Protein AF-A0A1V4YT85-F1 (afdb_monomer_lite)

Structure (mmCIF, N/CA/C/O backbone):
data_AF-A0A1V4YT85-F1
#
_entry.id   AF-A0A1V4YT85-F1
#
loop_
_atom_site.group_PDB
_atom_site.id
_atom_site.type_symbol
_atom_site.label_atom_id
_atom_site.label_alt_id
_atom_site.label_comp_id
_atom_site.label_asym_id
_atom_site.label_entity_id
_atom_site.label_seq_id
_atom_site.pdbx_PDB_ins_code
_atom_site.Cartn_x
_atom_site.Cartn_y
_atom_site.Cartn_z
_atom_site.occupancy
_atom_site.B_iso_or_equiv
_atom_site.auth_seq_id
_atom_site.auth_comp_id
_atom_site.auth_asym_id
_atom_site.auth_atom_id
_atom_site.pdbx_PDB_model_num
ATOM 1 N N . MET A 1 1 ? 13.171 8.175 7.609 1.00 78.06 1 MET A N 1
ATOM 2 C CA . MET A 1 1 ? 11.777 8.672 7.464 1.00 78.06 1 MET A CA 1
ATOM 3 C C . MET A 1 1 ? 11.760 10.169 7.759 1.00 78.06 1 MET A C 1
ATOM 5 O O . MET A 1 1 ? 10.933 10.675 8.511 1.00 78.06 1 MET A O 1
ATOM 9 N N . ASP A 1 2 ? 12.711 10.889 7.169 1.00 87.69 2 ASP A N 1
ATOM 10 C CA . ASP A 1 2 ? 13.300 12.052 7.844 1.00 87.69 2 ASP A CA 1
ATOM 11 C C . ASP A 1 2 ? 12.809 13.383 7.262 1.00 87.69 2 ASP A C 1
ATOM 13 O O . ASP A 1 2 ? 13.132 14.452 7.773 1.00 87.69 2 ASP A O 1
ATOM 17 N N . GLY A 1 3 ? 11.948 13.318 6.244 1.00 93.12 3 GLY A N 1
ATOM 18 C CA . GLY A 1 3 ? 11.448 14.475 5.509 1.00 93.12 3 GLY A CA 1
ATOM 19 C C . GLY A 1 3 ? 12.407 14.938 4.411 1.00 93.12 3 GLY A C 1
ATOM 20 O O . GLY A 1 3 ? 13.369 14.253 4.070 1.00 93.12 3 GLY A O 1
ATOM 21 N N . GLY A 1 4 ? 12.133 16.115 3.849 1.00 96.88 4 GLY A N 1
ATOM 22 C CA . GLY A 1 4 ? 12.900 16.688 2.743 1.00 96.88 4 GLY A CA 1
ATOM 23 C C . GLY A 1 4 ? 12.284 16.393 1.376 1.00 96.88 4 GLY A C 1
ATOM 24 O O . GLY A 1 4 ? 11.138 15.953 1.273 1.00 96.88 4 GLY A O 1
ATOM 25 N N . ILE A 1 5 ? 13.023 16.693 0.308 1.00 97.06 5 ILE A N 1
ATOM 26 C CA . ILE A 1 5 ? 12.530 16.525 -1.064 1.00 97.06 5 ILE A CA 1
ATOM 27 C C . ILE A 1 5 ? 12.695 15.067 -1.501 1.00 97.06 5 ILE A C 1
ATOM 29 O O . ILE A 1 5 ? 13.810 14.556 -1.561 1.00 97.06 5 ILE A O 1
ATOM 33 N N . ILE A 1 6 ? 11.587 14.431 -1.879 1.00 95.56 6 ILE A N 1
ATOM 34 C CA . ILE A 1 6 ? 11.549 13.104 -2.502 1.00 95.56 6 ILE A CA 1
ATOM 35 C C . ILE A 1 6 ? 11.108 13.262 -3.956 1.00 95.56 6 ILE A C 1
ATOM 37 O O . ILE A 1 6 ? 10.159 13.989 -4.242 1.00 95.56 6 ILE A O 1
ATOM 41 N N . LYS A 1 7 ? 11.789 12.596 -4.892 1.00 96.31 7 LYS A N 1
ATOM 42 C CA . LYS A 1 7 ? 11.443 12.639 -6.320 1.00 96.31 7 LYS A CA 1
ATOM 43 C C . LYS A 1 7 ? 10.649 11.402 -6.727 1.00 96.31 7 LYS A C 1
ATOM 45 O O . LYS A 1 7 ? 10.993 10.287 -6.343 1.00 96.31 7 LYS A O 1
ATOM 50 N N . SER A 1 8 ? 9.608 11.597 -7.532 1.00 96.75 8 SER A N 1
ATOM 51 C CA . SER A 1 8 ? 8.885 10.495 -8.172 1.00 96.75 8 SER A CA 1
ATOM 52 C C . SER A 1 8 ? 9.694 9.880 -9.322 1.00 96.75 8 SER A C 1
ATOM 54 O O . SER A 1 8 ? 10.669 10.460 -9.800 1.00 96.75 8 SER A O 1
ATOM 56 N N . SER A 1 9 ? 9.241 8.736 -9.846 1.00 95.50 9 SER A N 1
ATOM 57 C CA . SER A 1 9 ? 9.808 8.136 -11.067 1.00 95.50 9 SER A CA 1
ATOM 58 C C . SER A 1 9 ? 9.690 9.021 -12.316 1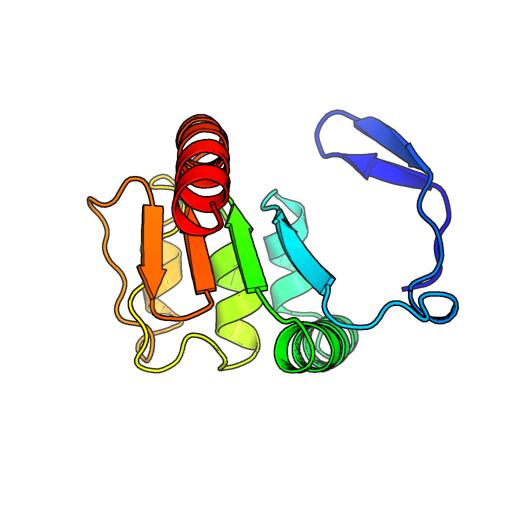.00 95.50 9 SER A C 1
ATOM 60 O O . SER A 1 9 ? 10.361 8.769 -13.309 1.00 95.50 9 SER A O 1
ATOM 62 N N . GLN A 1 10 ? 8.835 10.045 -12.278 1.00 97.56 10 GLN A N 1
ATOM 63 C CA . GLN A 1 10 ? 8.649 11.043 -13.333 1.00 97.56 10 GLN A CA 1
ATOM 64 C C . GLN A 1 10 ? 9.468 12.315 -13.051 1.00 97.56 10 GLN A C 1
ATOM 66 O O . GLN A 1 10 ? 9.243 13.342 -13.680 1.00 97.56 10 GLN A O 1
ATOM 71 N N . ASN A 1 11 ? 10.404 12.257 -12.095 1.00 96.12 11 ASN A N 1
ATOM 72 C CA . ASN A 1 11 ? 11.255 13.362 -11.649 1.00 96.12 11 ASN A CA 1
ATOM 73 C C . ASN A 1 11 ? 10.511 14.556 -11.034 1.00 96.12 11 ASN A C 1
ATOM 75 O O . ASN A 1 11 ? 11.088 15.635 -10.905 1.00 96.12 11 ASN A O 1
ATOM 79 N N . VAL A 1 12 ? 9.266 14.367 -10.588 1.00 97.88 12 VAL A N 1
ATOM 80 C CA . VAL A 1 12 ? 8.516 15.415 -9.882 1.00 97.88 12 VAL A CA 1
ATOM 81 C C . VAL A 1 12 ? 8.980 15.462 -8.421 1.00 97.88 12 VAL A C 1
ATOM 83 O O . VAL A 1 12 ? 8.863 14.442 -7.733 1.00 97.88 12 VAL A O 1
ATOM 86 N N . PRO A 1 13 ? 9.517 16.594 -7.928 1.00 97.56 13 PRO A N 1
ATOM 87 C CA . PRO A 1 13 ? 9.909 16.736 -6.533 1.00 97.56 13 PRO A CA 1
ATOM 88 C C . PRO A 1 13 ? 8.687 16.997 -5.645 1.00 97.56 13 PRO A C 1
ATOM 90 O O . PRO A 1 13 ? 7.846 17.836 -5.953 1.00 97.56 13 PRO A O 1
ATOM 93 N N . ILE A 1 14 ? 8.623 16.308 -4.509 1.00 97.12 14 ILE A N 1
ATOM 94 C CA . ILE A 1 14 ? 7.623 16.510 -3.462 1.00 97.12 14 ILE A CA 1
ATOM 95 C C . ILE A 1 14 ? 8.362 16.816 -2.164 1.00 97.12 14 ILE A C 1
ATOM 97 O O . ILE A 1 14 ? 9.217 16.044 -1.729 1.00 97.12 14 ILE A O 1
ATOM 101 N N . LEU A 1 15 ? 8.029 17.941 -1.535 1.00 97.62 15 LEU A N 1
ATOM 102 C CA . LEU A 1 15 ? 8.516 18.260 -0.199 1.00 97.62 15 LEU A CA 1
ATOM 103 C C . LEU A 1 15 ? 7.740 17.437 0.835 1.00 97.62 15 LEU A C 1
ATOM 105 O O . LEU A 1 15 ? 6.516 17.505 0.906 1.00 97.62 15 LEU A O 1
ATOM 109 N N . THR A 1 16 ? 8.462 16.685 1.656 1.00 96.94 16 THR A N 1
ATOM 110 C CA . THR A 1 16 ? 7.904 15.838 2.713 1.00 96.94 16 THR A CA 1
ATOM 111 C C . THR A 1 16 ? 8.340 16.330 4.090 1.00 96.94 16 THR A C 1
ATOM 113 O O . THR A 1 16 ? 9.389 16.962 4.249 1.00 96.94 16 THR A O 1
ATOM 116 N N . LYS A 1 17 ? 7.532 16.034 5.109 1.00 95.56 17 LYS A N 1
ATOM 117 C CA . LYS A 1 17 ? 7.892 16.240 6.515 1.00 95.56 17 LYS A CA 1
ATOM 118 C C . LYS A 1 17 ? 8.315 14.912 7.136 1.00 95.56 17 LYS A C 1
ATOM 120 O O . LYS A 1 17 ? 7.870 13.853 6.702 1.00 95.56 17 LYS A O 1
ATOM 125 N N . SER A 1 18 ? 9.180 14.989 8.145 1.00 93.88 18 SER A N 1
ATOM 126 C CA . SER A 1 18 ? 9.600 13.814 8.910 1.00 93.88 18 SER A CA 1
ATOM 127 C C . SER A 1 18 ? 8.406 13.166 9.598 1.00 93.88 18 SER A C 1
ATOM 129 O O . SER A 1 18 ? 7.609 13.863 10.230 1.00 93.88 18 SER A O 1
ATOM 131 N N . LEU A 1 19 ? 8.331 11.838 9.532 1.00 89.06 19 LEU A N 1
ATOM 132 C CA . LEU A 1 19 ? 7.309 11.077 10.246 1.00 89.06 19 LEU A CA 1
ATOM 133 C C . LEU A 1 19 ? 7.532 11.107 11.763 1.00 89.06 19 LEU A C 1
ATOM 135 O O . LEU A 1 19 ? 6.579 10.995 12.518 1.00 89.06 19 LEU A O 1
ATOM 139 N N . LEU A 1 20 ? 8.766 11.352 12.221 1.00 86.94 20 LEU A N 1
ATOM 140 C CA . LEU A 1 20 ? 9.076 11.524 13.648 1.00 86.94 20 LEU A CA 1
ATOM 141 C C . LEU A 1 20 ? 8.384 12.748 14.267 1.00 86.94 20 LEU A C 1
ATOM 143 O O . LEU A 1 20 ? 8.305 12.856 15.483 1.00 86.94 20 LEU A O 1
ATOM 147 N N . LYS A 1 21 ? 7.913 13.684 13.434 1.00 88.75 21 LYS A N 1
ATOM 148 C CA . LYS A 1 21 ? 7.170 14.879 13.856 1.00 88.75 21 LYS A CA 1
ATOM 149 C C . LYS A 1 21 ? 5.655 14.712 13.708 1.00 88.75 21 LYS A C 1
ATOM 151 O O . LYS A 1 21 ? 4.922 15.689 13.832 1.00 88.75 21 LYS A O 1
ATOM 156 N N . PHE A 1 22 ? 5.188 13.521 13.339 1.00 89.62 22 PHE A N 1
ATOM 157 C CA . PHE A 1 22 ? 3.770 13.252 13.165 1.00 89.62 22 PHE A CA 1
ATOM 158 C C . PHE A 1 22 ? 3.157 12.803 14.495 1.00 89.62 22 PHE A C 1
ATOM 160 O O . PHE A 1 22 ? 3.470 11.729 14.996 1.00 89.62 22 PHE A O 1
ATOM 167 N N . GLU A 1 23 ? 2.266 13.626 15.044 1.00 88.38 23 GLU A N 1
ATOM 168 C CA . GLU A 1 23 ? 1.576 13.384 16.325 1.00 88.38 23 GLU A CA 1
ATOM 169 C C . GLU A 1 23 ? 0.083 13.056 16.137 1.00 88.38 23 GLU A C 1
ATOM 171 O O . GLU A 1 23 ? -0.692 13.019 17.094 1.00 88.38 23 GLU A O 1
ATOM 176 N N . GLY A 1 24 ? -0.347 12.842 14.888 1.00 87.12 24 GLY A N 1
ATOM 177 C CA . GLY A 1 24 ? -1.740 12.556 14.570 1.00 87.12 24 GLY A CA 1
ATOM 178 C C . GLY A 1 24 ? -2.197 11.218 15.153 1.00 87.12 24 GLY A C 1
ATOM 179 O O . GLY A 1 24 ? -1.516 10.201 15.025 1.00 87.12 24 GLY A O 1
ATOM 180 N N . LYS A 1 25 ? -3.385 11.218 15.760 1.00 88.88 25 LYS A N 1
ATOM 181 C CA . LYS A 1 25 ? -4.136 10.005 16.120 1.00 88.88 25 LYS A CA 1
ATOM 182 C C . LYS A 1 25 ? -5.171 9.724 15.031 1.00 88.88 25 LYS A C 1
ATOM 184 O O . LYS A 1 25 ? -5.533 10.653 14.315 1.00 88.88 25 LYS A O 1
ATOM 189 N N . ASN A 1 26 ? -5.653 8.483 14.936 1.00 91.94 26 ASN A N 1
ATOM 190 C CA . ASN A 1 26 ? -6.769 8.114 14.051 1.00 91.94 26 ASN A CA 1
ATOM 191 C C . ASN A 1 26 ? -6.530 8.550 12.594 1.00 91.94 26 ASN A C 1
ATOM 193 O O . ASN A 1 26 ? -7.262 9.352 12.018 1.00 91.94 26 ASN A O 1
ATOM 197 N N . TYR A 1 27 ? -5.404 8.111 12.029 1.00 96.62 27 TYR A N 1
ATOM 198 C CA . TYR A 1 27 ? -4.978 8.520 10.695 1.00 96.62 27 TYR A CA 1
ATOM 199 C C . TYR A 1 27 ? -5.169 7.406 9.674 1.00 96.62 27 TYR A C 1
ATOM 201 O O . TYR A 1 27 ? -5.077 6.218 9.982 1.00 96.62 27 TYR A O 1
ATOM 209 N N . THR A 1 28 ? -5.363 7.813 8.423 1.00 97.56 28 THR A N 1
ATOM 210 C CA . THR A 1 28 ? -5.322 6.911 7.272 1.00 97.56 28 THR A CA 1
ATOM 211 C C . THR A 1 28 ? -3.919 6.902 6.675 1.00 97.56 28 THR A C 1
ATOM 213 O O . THR A 1 28 ? -3.372 7.954 6.338 1.00 97.56 28 THR A O 1
ATOM 216 N N . LEU A 1 29 ? -3.335 5.716 6.515 1.00 98.06 29 LEU A N 1
ATOM 217 C CA . LEU A 1 29 ? -2.060 5.522 5.833 1.00 98.06 29 LEU A CA 1
ATOM 218 C C . LEU A 1 29 ? -2.298 5.181 4.361 1.00 98.06 29 LEU A C 1
ATOM 220 O O . LEU A 1 29 ? -2.965 4.199 4.048 1.00 98.06 29 LEU A O 1
ATOM 224 N N . ILE A 1 30 ? -1.689 5.946 3.453 1.00 98.44 30 ILE A N 1
ATOM 225 C CA . ILE A 1 30 ? -1.724 5.667 2.013 1.00 98.44 30 ILE A CA 1
ATOM 226 C C . ILE A 1 30 ? -0.338 5.215 1.547 1.00 98.44 30 ILE A C 1
ATOM 228 O O . ILE A 1 30 ? 0.642 5.948 1.679 1.00 98.44 30 ILE A O 1
ATOM 232 N N . ILE A 1 31 ? -0.261 4.017 0.966 1.00 98.50 31 ILE A N 1
ATOM 233 C CA . ILE A 1 31 ? 0.969 3.405 0.455 1.00 98.50 31 ILE A CA 1
ATOM 234 C C . ILE A 1 31 ? 0.900 3.360 -1.079 1.00 98.50 31 ILE A C 1
ATOM 236 O O . ILE A 1 31 ? 0.262 2.465 -1.653 1.00 98.50 31 ILE A O 1
ATOM 240 N N . PRO A 1 32 ? 1.539 4.313 -1.780 1.00 98.12 32 PRO A N 1
ATOM 241 C CA . PRO A 1 32 ? 1.602 4.280 -3.230 1.00 98.12 32 PRO A CA 1
ATOM 242 C C . PRO A 1 32 ? 2.538 3.169 -3.718 1.00 98.12 32 PRO A C 1
ATOM 244 O O . PRO A 1 32 ? 3.429 2.693 -3.013 1.00 98.12 32 PRO A O 1
ATOM 247 N N . GLY A 1 33 ? 2.341 2.772 -4.970 1.00 97.75 33 GLY A N 1
ATOM 248 C CA . GLY A 1 33 ? 3.273 1.916 -5.690 1.00 97.75 33 GLY A CA 1
ATOM 249 C C . GLY A 1 33 ? 4.352 2.720 -6.414 1.00 97.75 33 GLY A C 1
ATOM 250 O O . GLY A 1 33 ? 4.553 3.908 -6.184 1.00 97.75 33 GLY A O 1
ATOM 251 N N . GLY A 1 34 ? 5.030 2.061 -7.348 1.00 97.06 34 GLY A N 1
ATOM 252 C CA . GLY A 1 34 ? 6.106 2.643 -8.146 1.00 97.06 34 GLY A CA 1
ATOM 253 C C . GLY A 1 34 ? 7.312 1.717 -8.256 1.00 97.06 34 GLY A C 1
ATOM 254 O O . GLY A 1 34 ? 7.353 0.642 -7.653 1.00 97.06 34 GLY A O 1
ATOM 255 N N . ILE A 1 35 ? 8.299 2.138 -9.050 1.00 94.81 35 ILE A N 1
ATOM 256 C CA . ILE A 1 35 ? 9.506 1.342 -9.314 1.00 94.81 35 ILE A CA 1
ATOM 257 C C . ILE A 1 35 ? 10.386 1.167 -8.069 1.00 94.81 35 ILE A C 1
ATOM 259 O O . ILE A 1 35 ? 10.952 0.091 -7.884 1.00 94.81 35 ILE A O 1
ATOM 263 N N . GLY A 1 36 ? 10.405 2.162 -7.173 1.00 95.75 36 GLY A N 1
ATOM 264 C CA . GLY A 1 36 ? 11.169 2.123 -5.920 1.00 95.75 36 GLY A CA 1
ATOM 265 C C . GLY A 1 36 ? 10.770 0.983 -4.977 1.00 95.75 36 GLY A C 1
ATOM 266 O O . GLY A 1 36 ? 11.573 0.564 -4.149 1.00 95.75 36 GLY A O 1
ATOM 267 N N . VAL A 1 37 ? 9.577 0.395 -5.149 1.00 97.31 37 VAL A N 1
ATOM 268 C CA . VAL A 1 37 ? 9.147 -0.777 -4.366 1.00 97.31 37 VAL A CA 1
ATOM 269 C C . VAL A 1 37 ? 10.135 -1.941 -4.493 1.00 97.31 37 VAL A C 1
ATOM 271 O O . VAL A 1 37 ? 10.359 -2.642 -3.514 1.00 97.31 37 VAL A O 1
ATOM 274 N N . ARG A 1 38 ? 10.778 -2.127 -5.655 1.00 95.75 38 ARG A N 1
ATOM 275 C CA . ARG A 1 38 ? 11.742 -3.222 -5.892 1.00 95.75 38 ARG A CA 1
ATOM 276 C C . ARG A 1 38 ? 12.940 -3.204 -4.942 1.00 95.75 38 ARG A C 1
ATOM 278 O O . ARG A 1 38 ? 13.465 -4.264 -4.613 1.00 95.75 38 ARG A O 1
ATOM 285 N N . GLU A 1 39 ? 13.362 -2.018 -4.524 1.00 97.00 39 GLU A N 1
ATOM 286 C CA . GLU A 1 39 ? 14.449 -1.841 -3.561 1.00 97.00 39 GLU A CA 1
ATOM 287 C C . GLU A 1 39 ? 13.906 -1.854 -2.131 1.00 97.00 39 GLU A C 1
ATOM 289 O O . GLU A 1 39 ? 14.441 -2.547 -1.269 1.00 97.00 39 GLU A O 1
ATOM 294 N N . LEU A 1 40 ? 12.785 -1.166 -1.891 1.00 97.19 40 LEU A N 1
ATOM 295 C CA . LEU A 1 40 ? 12.184 -1.049 -0.560 1.00 97.19 40 LEU A CA 1
ATOM 296 C C . LEU A 1 40 ? 11.724 -2.392 0.027 1.00 97.19 40 LEU A C 1
ATOM 298 O O . LEU A 1 40 ? 11.830 -2.579 1.234 1.00 97.19 40 LEU A O 1
ATOM 302 N N . VAL A 1 41 ? 11.291 -3.358 -0.794 1.00 96.94 41 VAL A N 1
ATOM 303 C CA . VAL A 1 41 ? 10.943 -4.718 -0.318 1.00 96.94 41 VAL A CA 1
ATOM 304 C C . VAL A 1 41 ? 12.129 -5.501 0.260 1.00 96.94 41 VAL A C 1
ATOM 306 O O . VAL A 1 41 ? 11.914 -6.549 0.868 1.00 96.94 41 VAL A O 1
ATOM 309 N N . LYS A 1 42 ? 13.364 -5.032 0.047 1.00 97.06 42 LYS A N 1
ATOM 310 C CA . LYS A 1 42 ? 14.599 -5.622 0.587 1.00 97.06 42 LYS A CA 1
ATOM 311 C C . LYS A 1 42 ? 15.169 -4.813 1.756 1.00 97.06 42 LYS A C 1
ATOM 313 O O . LYS A 1 42 ? 16.160 -5.219 2.348 1.00 97.06 42 LYS A O 1
ATOM 318 N N . ASN A 1 43 ? 14.583 -3.658 2.068 1.00 97.81 43 ASN A N 1
ATOM 319 C CA . ASN A 1 43 ? 15.077 -2.759 3.102 1.00 97.81 43 ASN A CA 1
ATOM 320 C C . ASN A 1 43 ? 14.361 -3.044 4.430 1.00 97.81 43 ASN A C 1
ATOM 322 O O . ASN A 1 43 ? 13.274 -2.529 4.683 1.00 97.81 43 ASN A O 1
ATOM 326 N N . GLU A 1 44 ? 14.978 -3.859 5.283 1.00 97.25 44 GLU A N 1
ATOM 327 C CA . GLU A 1 44 ? 14.391 -4.280 6.563 1.00 97.25 44 GLU A CA 1
ATOM 328 C C . GLU A 1 44 ? 14.093 -3.109 7.504 1.00 97.25 44 GLU A C 1
ATOM 330 O O . GLU A 1 44 ? 13.046 -3.090 8.148 1.00 97.25 44 GLU A O 1
ATOM 335 N N . ILE A 1 45 ? 14.959 -2.092 7.542 1.00 95.88 45 ILE A N 1
ATOM 336 C CA . ILE A 1 45 ? 14.755 -0.897 8.374 1.00 95.88 45 ILE A CA 1
ATOM 337 C C . ILE A 1 45 ? 13.476 -0.173 7.939 1.00 95.88 45 ILE A C 1
ATOM 339 O O . ILE A 1 45 ? 12.619 0.150 8.763 1.00 95.88 45 ILE A O 1
ATOM 343 N N . PHE A 1 46 ? 13.312 0.038 6.631 1.00 96.19 46 PHE A N 1
ATOM 344 C CA . PHE A 1 46 ? 12.103 0.638 6.078 1.00 96.19 46 PHE A CA 1
ATOM 345 C C . PHE A 1 46 ? 10.864 -0.215 6.367 1.00 96.19 46 PHE A C 1
ATOM 347 O O . PHE A 1 46 ? 9.846 0.328 6.789 1.00 96.19 46 PHE A O 1
ATOM 354 N N . LEU A 1 47 ? 10.943 -1.534 6.169 1.00 97.75 47 LEU A N 1
ATOM 355 C CA . LEU A 1 47 ? 9.822 -2.451 6.385 1.00 97.75 47 LEU A CA 1
ATOM 356 C C . LEU A 1 47 ? 9.387 -2.514 7.852 1.00 97.75 47 LEU A C 1
ATOM 358 O O . LEU A 1 47 ? 8.188 -2.528 8.125 1.00 97.75 47 LEU A O 1
ATOM 362 N N . ASN A 1 48 ? 10.331 -2.489 8.792 1.00 96.44 48 ASN A N 1
ATOM 363 C CA . ASN A 1 48 ? 10.034 -2.444 10.222 1.00 96.44 48 ASN A CA 1
ATOM 364 C C . ASN A 1 48 ? 9.302 -1.154 10.593 1.00 96.44 48 ASN A C 1
ATOM 366 O O . ASN A 1 48 ? 8.285 -1.194 11.289 1.00 96.44 48 ASN A O 1
ATOM 370 N N . HIS A 1 49 ? 9.757 -0.013 10.073 1.00 95.62 49 HIS A N 1
ATOM 371 C CA . HIS A 1 49 ? 9.048 1.241 10.292 1.00 95.62 49 HIS A CA 1
ATOM 372 C C . HIS A 1 49 ? 7.677 1.259 9.603 1.00 95.62 49 HIS A C 1
ATOM 374 O O . HIS A 1 49 ? 6.709 1.717 10.203 1.00 95.62 49 HIS A O 1
ATOM 380 N N . LEU A 1 50 ? 7.571 0.735 8.374 1.00 96.81 50 LEU A N 1
ATOM 381 C CA . LEU A 1 50 ? 6.304 0.619 7.650 1.00 96.81 50 LEU A CA 1
ATOM 382 C C . LEU A 1 50 ? 5.304 -0.233 8.435 1.00 96.81 50 LEU A C 1
ATOM 384 O O . LEU A 1 50 ? 4.145 0.154 8.559 1.00 96.81 50 LEU A O 1
ATOM 388 N N . LYS A 1 51 ? 5.745 -1.365 8.993 1.00 97.75 51 LYS A N 1
ATOM 389 C CA . LYS A 1 51 ? 4.922 -2.219 9.851 1.00 97.75 51 LYS A CA 1
ATOM 390 C C . LYS A 1 51 ? 4.429 -1.450 11.072 1.00 97.75 51 LYS A C 1
ATOM 392 O O . LYS A 1 51 ? 3.234 -1.467 11.339 1.00 97.75 51 LYS A O 1
ATOM 397 N N . LEU A 1 52 ? 5.319 -0.742 11.770 1.00 95.31 52 LEU A N 1
ATOM 398 C CA . LEU A 1 52 ? 4.955 0.038 12.952 1.00 95.31 52 LEU A CA 1
ATOM 399 C C . LEU A 1 52 ? 3.872 1.080 12.639 1.00 95.31 52 LEU A C 1
ATOM 401 O O . LEU A 1 52 ? 2.880 1.162 13.358 1.00 95.31 52 LEU A O 1
ATOM 405 N N . ILE A 1 53 ? 4.030 1.854 11.563 1.00 95.56 53 ILE A N 1
ATOM 406 C CA . ILE A 1 53 ? 3.052 2.897 11.212 1.00 95.56 53 ILE A CA 1
ATOM 407 C C . ILE A 1 53 ? 1.754 2.293 10.670 1.00 95.56 53 ILE A C 1
ATOM 409 O O . ILE A 1 53 ? 0.676 2.796 10.944 1.00 95.56 53 ILE A O 1
ATOM 413 N N . SER A 1 54 ? 1.830 1.171 9.954 1.00 97.12 54 SER A N 1
ATOM 414 C CA . SER A 1 54 ? 0.642 0.508 9.412 1.00 97.12 54 SER A CA 1
ATOM 415 C C . SER A 1 54 ? -0.218 -0.086 10.528 1.00 97.12 54 SER A C 1
ATOM 417 O O . SER A 1 54 ? -1.427 0.090 10.514 1.00 97.12 54 SER A O 1
ATOM 419 N N . THR A 1 55 ? 0.391 -0.721 11.535 1.00 96.56 55 THR A N 1
ATOM 420 C CA . THR A 1 55 ? -0.332 -1.300 12.682 1.00 96.56 55 THR A CA 1
ATOM 421 C C . THR A 1 55 ? -1.098 -0.254 13.498 1.00 96.56 55 THR A C 1
ATOM 423 O O . THR A 1 55 ? -2.101 -0.586 14.118 1.00 96.56 55 THR A O 1
ATOM 426 N N . ASN A 1 56 ? -0.635 0.999 13.508 1.00 95.06 56 ASN A N 1
ATOM 427 C CA . ASN A 1 56 ? -1.265 2.090 14.258 1.00 95.06 56 ASN A CA 1
ATOM 428 C C . ASN A 1 56 ? -2.233 2.936 13.414 1.00 95.06 56 ASN A C 1
ATOM 430 O O . ASN A 1 56 ? -2.847 3.860 13.946 1.00 95.06 56 ASN A O 1
ATOM 434 N N . ALA A 1 57 ? -2.336 2.672 12.111 1.00 97.44 57 ALA A N 1
ATOM 435 C CA . ALA A 1 57 ? -3.245 3.392 11.234 1.00 97.44 57 ALA A CA 1
ATOM 436 C C . ALA A 1 57 ? -4.682 2.896 11.437 1.00 97.44 57 ALA A C 1
ATOM 438 O O . ALA A 1 57 ? -4.927 1.698 11.568 1.00 97.44 57 ALA A O 1
ATOM 439 N N . GLU A 1 58 ? -5.638 3.821 11.409 1.00 97.81 58 GLU A N 1
ATOM 440 C CA . GLU A 1 58 ? -7.059 3.481 11.460 1.00 97.81 58 GLU A CA 1
ATOM 441 C C . GLU A 1 58 ? -7.479 2.773 10.172 1.00 97.81 58 GLU A C 1
ATOM 443 O O . GLU A 1 58 ? -8.080 1.704 10.224 1.00 97.81 58 GLU A O 1
ATOM 448 N N . TYR A 1 59 ? -7.052 3.312 9.028 1.00 98.69 59 TYR A N 1
ATOM 449 C CA . TYR A 1 59 ? -7.239 2.717 7.707 1.00 98.69 59 TYR A CA 1
ATOM 450 C C . TYR A 1 59 ? -5.920 2.641 6.948 1.00 98.69 59 TYR A C 1
ATOM 452 O O . TYR A 1 59 ? -5.065 3.523 7.060 1.00 98.69 59 TYR A O 1
ATOM 460 N N . ILE A 1 60 ? -5.774 1.606 6.122 1.00 98.88 60 ILE A N 1
ATOM 461 C CA . ILE A 1 60 ? -4.615 1.428 5.247 1.00 98.88 60 ILE A CA 1
ATOM 462 C C . ILE A 1 60 ? -5.099 1.310 3.810 1.00 98.88 60 ILE A C 1
ATOM 464 O O . ILE A 1 60 ? -5.785 0.359 3.449 1.00 98.88 60 ILE A O 1
ATOM 468 N N . LEU A 1 61 ? -4.701 2.254 2.967 1.00 98.88 61 LEU A N 1
ATOM 469 C CA . LEU A 1 61 ? -4.984 2.249 1.538 1.00 98.88 61 LEU A CA 1
ATOM 470 C C . LEU A 1 61 ? -3.691 1.968 0.784 1.00 98.88 61 LEU A C 1
ATOM 472 O O . LEU A 1 61 ? -2.683 2.642 0.977 1.00 98.88 61 LEU A O 1
ATOM 476 N N . THR A 1 62 ? -3.710 1.006 -0.128 1.00 98.88 62 THR A N 1
ATOM 477 C CA . THR A 1 62 ? -2.575 0.736 -1.014 1.00 98.88 62 THR A CA 1
ATOM 478 C C . THR A 1 62 ? -2.974 0.873 -2.471 1.00 98.88 62 THR A C 1
ATOM 480 O O . THR A 1 62 ? -4.092 0.537 -2.877 1.00 98.88 62 THR A O 1
ATOM 483 N N . ILE A 1 63 ? -2.041 1.371 -3.278 1.00 98.81 63 ILE A N 1
ATOM 484 C CA . ILE A 1 63 ? -2.228 1.529 -4.718 1.00 98.81 63 ILE A CA 1
ATOM 485 C C . ILE A 1 63 ? -1.096 0.810 -5.433 1.00 98.81 63 ILE A C 1
ATOM 487 O O . ILE A 1 63 ? 0.076 0.998 -5.108 1.00 98.81 63 ILE A O 1
ATOM 491 N N . CYS A 1 64 ? -1.419 0.034 -6.468 1.00 98.44 64 CYS A N 1
ATOM 492 C CA . CYS A 1 64 ? -0.422 -0.589 -7.330 1.00 98.44 64 CYS A CA 1
ATOM 493 C C . CYS A 1 64 ? 0.503 -1.513 -6.522 1.00 98.44 64 CYS A C 1
ATOM 495 O O . CYS A 1 64 ? 0.024 -2.381 -5.798 1.00 98.44 64 CYS A O 1
ATOM 497 N N . THR A 1 65 ? 1.821 -1.384 -6.660 1.00 98.69 65 THR A N 1
ATOM 498 C CA . THR A 1 65 ? 2.795 -2.181 -5.897 1.00 98.69 65 THR A CA 1
ATOM 499 C C . THR A 1 65 ? 2.840 -1.852 -4.402 1.00 98.69 65 THR A C 1
ATOM 501 O O . THR A 1 65 ? 3.550 -2.540 -3.676 1.00 98.69 65 THR A O 1
ATOM 504 N N . GLY A 1 66 ? 2.082 -0.868 -3.907 1.00 98.69 66 GLY A N 1
ATOM 505 C CA . GLY A 1 66 ? 2.002 -0.578 -2.473 1.00 98.69 66 GLY A CA 1
ATOM 506 C C . GLY A 1 66 ? 1.514 -1.774 -1.646 1.00 98.69 66 GLY A C 1
ATOM 507 O O . GLY A 1 66 ? 2.014 -2.002 -0.547 1.00 98.69 66 GLY A O 1
ATOM 508 N N . SER A 1 67 ? 0.628 -2.613 -2.199 1.00 98.75 67 SER A N 1
ATOM 509 C CA . SER A 1 67 ? 0.189 -3.847 -1.530 1.00 98.75 67 SER A CA 1
ATOM 510 C C . SER A 1 67 ? 1.296 -4.897 -1.403 1.00 98.75 67 SER A C 1
ATOM 512 O O . SER A 1 67 ? 1.265 -5.683 -0.464 1.00 98.75 67 SER A O 1
ATOM 514 N N . ILE A 1 68 ? 2.309 -4.879 -2.278 1.00 98.56 68 ILE A N 1
ATOM 515 C CA . ILE A 1 68 ? 3.494 -5.745 -2.157 1.00 98.56 68 ILE A CA 1
ATOM 516 C C . ILE A 1 68 ? 4.402 -5.284 -1.003 1.00 98.56 68 ILE A C 1
ATOM 518 O O . ILE A 1 68 ? 5.021 -6.099 -0.325 1.00 98.56 68 ILE A O 1
ATOM 522 N N . LEU A 1 69 ? 4.479 -3.974 -0.735 1.00 98.19 69 LEU A N 1
ATOM 523 C CA . LEU A 1 69 ? 5.167 -3.488 0.466 1.00 98.19 69 LEU A CA 1
ATOM 524 C C . LEU A 1 69 ? 4.405 -3.878 1.727 1.00 98.19 69 LEU A C 1
ATOM 526 O O . LEU A 1 69 ? 5.006 -4.348 2.690 1.00 98.19 69 LEU A O 1
ATOM 530 N N . LEU A 1 70 ? 3.082 -3.714 1.716 1.00 98.69 70 LEU A N 1
ATOM 531 C CA . LEU A 1 70 ? 2.267 -4.067 2.868 1.00 98.69 70 LEU A CA 1
ATOM 532 C C . LEU A 1 70 ? 2.302 -5.578 3.147 1.00 98.69 70 LEU A C 1
ATOM 534 O O . LEU A 1 70 ? 2.369 -5.961 4.313 1.00 98.69 70 LEU A O 1
ATOM 538 N N . SER A 1 71 ? 2.359 -6.444 2.126 1.00 98.50 71 SER A N 1
ATOM 539 C CA . SER A 1 71 ? 2.480 -7.895 2.337 1.00 98.50 71 SER A CA 1
ATOM 540 C C . SER A 1 71 ? 3.767 -8.282 3.072 1.00 98.50 71 SER A C 1
ATOM 542 O O . SER A 1 71 ? 3.729 -9.171 3.917 1.00 98.50 71 SER A O 1
ATOM 544 N N . LYS A 1 72 ? 4.886 -7.569 2.862 1.00 98.19 72 LYS A N 1
ATOM 545 C CA . LYS A 1 72 ? 6.139 -7.785 3.617 1.00 98.19 72 LYS A CA 1
ATOM 546 C C . LYS A 1 72 ? 6.015 -7.524 5.122 1.00 98.19 72 LYS A C 1
ATOM 548 O O . LYS A 1 72 ? 6.838 -8.019 5.884 1.00 98.19 72 LYS A O 1
ATOM 553 N N . THR A 1 73 ? 5.006 -6.776 5.567 1.00 97.88 73 THR A N 1
ATOM 554 C CA . THR A 1 73 ? 4.777 -6.518 7.002 1.00 97.88 73 THR A CA 1
ATOM 555 C C . THR A 1 73 ? 4.043 -7.664 7.712 1.00 97.88 73 THR A C 1
ATOM 557 O O . THR A 1 73 ? 4.018 -7.706 8.945 1.00 97.88 73 THR A O 1
ATOM 560 N N . GLY A 1 74 ? 3.443 -8.581 6.942 1.00 98.06 74 GLY A N 1
ATOM 561 C CA . GLY A 1 74 ? 2.543 -9.632 7.421 1.00 98.06 74 GLY A CA 1
ATOM 562 C C . GLY A 1 74 ? 1.098 -9.170 7.647 1.00 98.06 74 GLY A C 1
ATOM 563 O O . GLY A 1 74 ? 0.231 -10.001 7.890 1.00 98.06 74 GLY A O 1
ATOM 564 N N . LEU A 1 75 ? 0.799 -7.868 7.530 1.00 98.44 75 LEU A N 1
ATOM 565 C CA . LEU A 1 75 ? -0.549 -7.332 7.775 1.00 98.44 75 LEU A CA 1
ATOM 566 C C . LEU A 1 75 ? -1.592 -7.769 6.738 1.00 98.44 75 LEU A C 1
ATOM 568 O O . LEU A 1 75 ? -2.783 -7.633 6.993 1.00 98.44 75 LEU A O 1
ATOM 572 N N . LEU A 1 76 ? -1.167 -8.291 5.583 1.00 98.81 76 LEU A N 1
ATOM 573 C CA . LEU A 1 76 ? -2.065 -8.870 4.577 1.00 98.81 76 LEU A CA 1
ATOM 574 C C . LEU A 1 76 ? -2.239 -10.390 4.712 1.00 98.81 76 LEU A C 1
ATOM 576 O O . LEU A 1 76 ? -2.981 -10.978 3.924 1.00 98.81 76 LEU A O 1
ATOM 580 N N . ASN A 1 77 ? -1.575 -11.041 5.670 1.00 98.62 77 ASN A N 1
ATOM 581 C CA . ASN A 1 77 ? -1.687 -12.488 5.833 1.00 98.62 77 ASN A CA 1
ATOM 582 C C . ASN A 1 77 ? -3.140 -12.867 6.153 1.00 98.62 77 ASN A C 1
ATOM 584 O O . ASN A 1 77 ? -3.782 -12.265 7.012 1.00 98.62 77 ASN A O 1
ATOM 588 N N . ASN A 1 78 ? -3.652 -13.864 5.436 1.00 98.56 78 ASN A N 1
ATOM 589 C CA . ASN A 1 78 ? -5.034 -14.343 5.434 1.00 98.56 78 ASN A CA 1
ATOM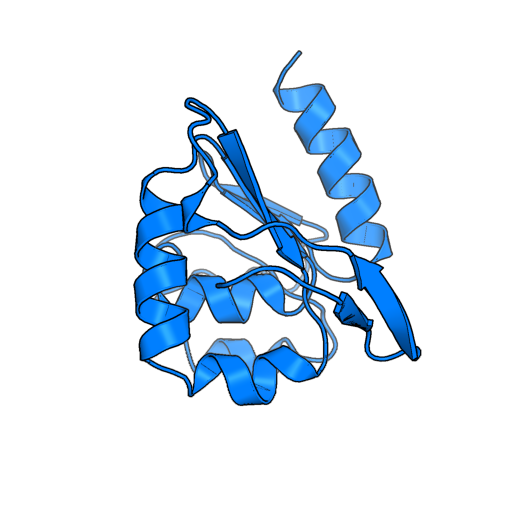 590 C C . ASN A 1 78 ? -6.092 -13.305 5.020 1.00 98.56 78 ASN A C 1
ATOM 592 O O . ASN A 1 78 ? -7.285 -13.566 5.161 1.00 98.56 78 ASN A O 1
ATOM 596 N N . LYS A 1 79 ? -5.684 -12.153 4.474 1.00 98.75 79 LYS A N 1
ATOM 597 C CA . LYS A 1 79 ? -6.595 -11.127 3.953 1.00 98.75 79 LYS A CA 1
ATOM 598 C C . LYS A 1 79 ? -6.709 -11.186 2.444 1.00 98.75 79 LYS A C 1
ATOM 600 O O . LYS A 1 79 ? -5.768 -11.547 1.734 1.00 98.75 79 LYS A O 1
ATOM 605 N N . ARG A 1 80 ? -7.866 -10.771 1.938 1.00 98.88 80 ARG A N 1
ATOM 606 C CA . ARG A 1 80 ? -8.079 -10.552 0.511 1.00 98.88 80 ARG A CA 1
ATOM 607 C C . ARG A 1 80 ? -7.383 -9.263 0.091 1.00 98.88 80 ARG A C 1
ATOM 609 O O . ARG A 1 80 ? -7.571 -8.216 0.702 1.00 98.88 80 ARG A O 1
ATOM 616 N N . ALA A 1 81 ? -6.615 -9.320 -0.991 1.00 98.88 81 ALA A N 1
ATOM 617 C CA . ALA A 1 81 ? -5.935 -8.144 -1.527 1.00 98.88 81 ALA A CA 1
ATOM 618 C C . ALA A 1 81 ? -5.770 -8.210 -3.049 1.00 98.88 81 ALA A C 1
ATOM 620 O O . ALA A 1 81 ? -5.879 -9.268 -3.666 1.00 98.88 81 ALA A O 1
ATOM 621 N N . THR A 1 82 ? -5.470 -7.079 -3.681 1.00 98.88 82 THR A N 1
ATOM 622 C CA . THR A 1 82 ? -5.066 -7.011 -5.091 1.00 98.88 82 THR A CA 1
ATOM 623 C C . THR A 1 82 ? -3.846 -6.106 -5.276 1.00 98.88 82 THR A C 1
ATOM 625 O O . THR A 1 82 ? -3.474 -5.311 -4.413 1.00 98.88 82 THR A O 1
ATOM 628 N N . THR A 1 83 ? -3.194 -6.240 -6.427 1.00 98.81 83 THR A N 1
ATOM 629 C CA . THR A 1 83 ? -2.154 -5.331 -6.914 1.00 98.81 83 THR A CA 1
ATOM 630 C C . THR A 1 83 ? -2.383 -5.053 -8.403 1.00 98.81 83 THR A C 1
ATOM 632 O O . THR A 1 83 ? -3.319 -5.571 -9.027 1.00 98.81 83 THR A O 1
ATOM 635 N N . ASN A 1 84 ? -1.556 -4.201 -9.005 1.00 98.06 84 ASN A N 1
ATOM 636 C CA . ASN A 1 84 ? -1.654 -3.915 -10.432 1.00 98.06 84 ASN A CA 1
ATOM 637 C C . ASN A 1 84 ? -1.360 -5.171 -11.272 1.00 98.06 84 ASN A C 1
ATOM 639 O O . ASN A 1 84 ? -0.472 -5.964 -10.966 1.00 98.06 84 ASN A O 1
ATOM 643 N N . LYS A 1 85 ? -2.092 -5.327 -12.378 1.00 97.94 85 LYS A N 1
ATOM 644 C CA . LYS A 1 85 ? -2.086 -6.569 -13.169 1.00 97.94 85 LYS A CA 1
ATOM 645 C C . LYS A 1 85 ? -0.728 -6.877 -13.796 1.00 97.94 85 LYS A C 1
ATOM 647 O O . LYS A 1 85 ? -0.368 -8.039 -13.933 1.00 97.94 85 LYS A O 1
ATOM 652 N N . ARG A 1 86 ? 0.051 -5.835 -14.112 1.00 97.31 86 ARG A N 1
ATOM 653 C CA . ARG A 1 86 ? 1.375 -5.960 -14.738 1.00 97.31 86 ARG A CA 1
ATOM 654 C C . ARG A 1 86 ? 2.368 -6.727 -13.865 1.00 97.31 86 ARG A C 1
ATOM 656 O O . ARG A 1 86 ? 3.224 -7.413 -14.405 1.00 97.31 86 ARG A O 1
ATOM 663 N N . VAL A 1 87 ? 2.268 -6.610 -12.542 1.00 95.44 87 VAL A N 1
ATOM 664 C CA . VAL A 1 87 ? 3.189 -7.273 -11.600 1.00 95.44 87 VAL A CA 1
ATOM 665 C C . VAL A 1 87 ? 2.500 -8.347 -10.770 1.00 95.44 87 VAL A C 1
ATOM 667 O O . VAL A 1 87 ? 3.059 -8.801 -9.778 1.00 95.44 87 VAL A O 1
ATOM 670 N N . PHE A 1 88 ? 1.291 -8.763 -11.151 1.00 98.12 88 PHE A N 1
ATOM 671 C CA . PHE A 1 88 ? 0.512 -9.691 -10.339 1.00 98.12 88 PHE A CA 1
ATOM 672 C C . PHE A 1 88 ? 1.233 -11.028 -10.129 1.00 98.12 88 PHE A C 1
ATOM 674 O O . PHE A 1 88 ? 1.046 -11.656 -9.107 1.00 98.12 88 PHE A O 1
ATOM 681 N N . THR A 1 89 ? 2.120 -11.457 -11.028 1.00 98.12 89 THR A N 1
ATOM 682 C CA . THR A 1 89 ? 2.936 -12.665 -10.815 1.00 98.12 89 THR A CA 1
ATOM 683 C C . THR A 1 89 ? 3.860 -12.581 -9.597 1.00 98.12 89 THR A C 1
ATOM 685 O O . THR A 1 89 ? 4.169 -13.619 -9.019 1.00 98.12 89 THR A O 1
ATOM 688 N N . TRP A 1 90 ? 4.254 -11.376 -9.168 1.00 97.56 90 TRP A N 1
ATOM 689 C CA . TRP A 1 90 ? 5.081 -11.156 -7.977 1.00 97.56 90 TRP A CA 1
ATOM 690 C C . TRP A 1 90 ? 4.360 -11.561 -6.683 1.00 97.56 90 TRP A C 1
ATOM 692 O O . TRP A 1 90 ? 4.990 -11.916 -5.692 1.00 97.56 90 TRP A O 1
ATOM 702 N N . THR A 1 91 ? 3.026 -11.600 -6.694 1.00 98.12 91 THR A N 1
ATOM 703 C CA . THR A 1 91 ? 2.233 -12.007 -5.528 1.00 98.12 91 THR A CA 1
ATOM 704 C C . THR A 1 91 ? 2.481 -13.454 -5.100 1.00 98.12 91 THR A C 1
ATOM 706 O O . THR A 1 91 ? 2.239 -13.794 -3.947 1.00 98.12 91 THR A O 1
ATOM 709 N N . ARG A 1 92 ? 3.028 -14.295 -5.991 1.00 97.75 92 ARG A N 1
ATOM 710 C 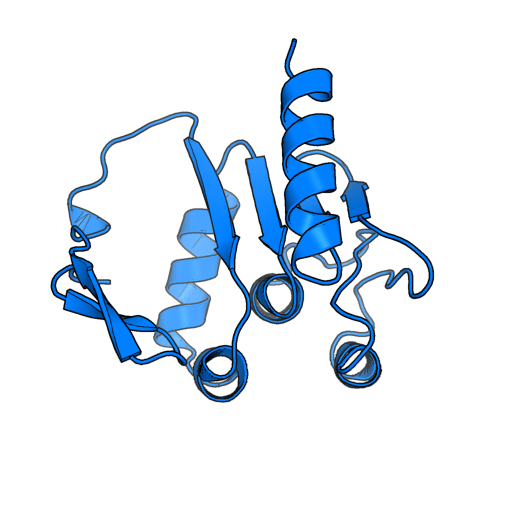CA . ARG A 1 92 ? 3.410 -15.687 -5.698 1.00 97.75 92 ARG A CA 1
ATOM 711 C C . ARG A 1 92 ? 4.455 -15.809 -4.586 1.00 97.75 92 ARG A C 1
ATOM 713 O O . ARG A 1 92 ? 4.520 -16.850 -3.948 1.00 97.75 92 ARG A O 1
ATOM 720 N 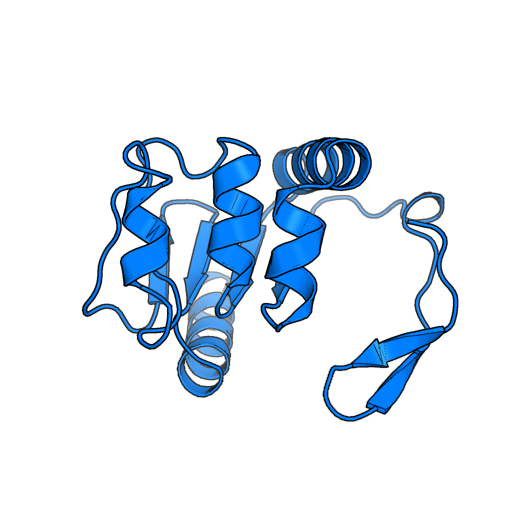N . GLU A 1 93 ? 5.242 -14.762 -4.340 1.00 97.62 93 GLU A N 1
ATOM 721 C CA . GLU A 1 93 ? 6.196 -14.702 -3.221 1.00 97.62 93 GLU A CA 1
ATOM 722 C C . GLU A 1 93 ? 5.514 -14.467 -1.859 1.00 97.62 93 GLU A C 1
ATOM 724 O O . GLU A 1 93 ? 6.172 -14.516 -0.824 1.00 97.62 93 GLU A O 1
ATOM 729 N N . PHE A 1 94 ? 4.204 -14.207 -1.849 1.00 97.75 94 PHE A N 1
ATOM 730 C CA . PHE A 1 94 ? 3.412 -13.884 -0.662 1.00 97.75 94 PHE A CA 1
ATOM 731 C C . PHE A 1 94 ? 2.167 -14.784 -0.596 1.00 97.75 94 PHE A C 1
ATOM 733 O O . PHE A 1 94 ? 1.049 -14.282 -0.760 1.00 97.75 94 PHE A O 1
ATOM 740 N N . PRO A 1 95 ? 2.344 -16.108 -0.412 1.00 97.75 95 PRO A N 1
ATOM 741 C CA . PRO A 1 95 ? 1.260 -17.088 -0.512 1.00 97.75 95 PRO A CA 1
ATOM 742 C C . PRO A 1 95 ? 0.222 -16.970 0.608 1.00 97.75 95 PRO A C 1
ATOM 744 O O . PRO A 1 95 ? -0.917 -17.380 0.414 1.00 97.75 95 PRO A O 1
ATOM 747 N N . ASP A 1 96 ? 0.589 -16.372 1.743 1.00 98.44 96 ASP A N 1
ATOM 748 C CA . ASP A 1 96 ? -0.317 -16.188 2.880 1.00 98.44 96 ASP A CA 1
ATOM 749 C C . ASP A 1 96 ? -1.407 -15.143 2.603 1.00 98.44 96 ASP A C 1
ATOM 751 O O . ASP A 1 96 ? -2.378 -15.054 3.344 1.00 98.44 96 ASP A O 1
ATOM 755 N N . VAL A 1 97 ? -1.272 -14.332 1.551 1.00 98.81 97 VAL A N 1
ATOM 756 C CA . VAL A 1 97 ? -2.275 -13.333 1.161 1.00 98.81 97 VAL A CA 1
ATOM 757 C C . VAL A 1 97 ? -3.235 -13.935 0.130 1.00 98.81 97 VAL A C 1
ATOM 759 O O . VAL A 1 97 ? -2.822 -14.545 -0.858 1.00 98.81 97 VAL A O 1
ATOM 762 N N . ILE A 1 98 ? -4.536 -13.694 0.295 1.00 98.75 98 ILE A N 1
ATOM 763 C CA . ILE A 1 98 ? -5.577 -14.180 -0.619 1.00 98.75 98 ILE A CA 1
ATOM 764 C C . ILE A 1 98 ? -5.694 -13.210 -1.807 1.00 98.75 98 ILE A C 1
ATOM 766 O O . ILE A 1 98 ? -6.552 -12.324 -1.859 1.00 98.75 98 ILE A O 1
ATOM 770 N N . TRP A 1 99 ? -4.794 -13.342 -2.781 1.00 98.81 99 TRP A N 1
ATOM 771 C CA . TRP A 1 99 ? -4.710 -12.418 -3.915 1.00 98.81 99 TRP A CA 1
ATOM 772 C C . TRP A 1 99 ? -5.851 -12.579 -4.934 1.00 98.81 99 TRP A C 1
ATOM 774 O O . TRP A 1 99 ? -6.037 -13.635 -5.538 1.00 98.81 99 TRP A O 1
ATOM 784 N N . VAL A 1 100 ? -6.562 -11.487 -5.232 1.00 98.75 100 VAL A N 1
ATOM 785 C CA . VAL A 1 100 ? -7.703 -11.455 -6.162 1.00 98.75 100 VAL A CA 1
ATOM 786 C C . VAL A 1 100 ? -7.323 -10.777 -7.484 1.00 98.75 100 VAL A C 1
ATOM 788 O O . VAL A 1 100 ? -7.434 -9.563 -7.646 1.00 98.75 100 VAL A O 1
ATOM 791 N N . ASN A 1 101 ? -6.916 -11.566 -8.487 1.00 97.81 101 ASN A N 1
ATOM 792 C CA . ASN A 1 101 ? -6.386 -11.034 -9.755 1.00 97.81 101 ASN A CA 1
ATOM 793 C C . ASN A 1 101 ? -7.384 -10.184 -10.554 1.00 97.81 101 ASN A C 1
ATOM 795 O O . ASN A 1 101 ? -6.988 -9.221 -11.194 1.00 97.81 101 ASN A O 1
ATOM 799 N N . LYS A 1 102 ? -8.685 -10.479 -10.533 1.00 98.06 102 LYS A N 1
ATOM 800 C CA . LYS A 1 102 ? -9.654 -9.736 -11.364 1.00 98.06 102 LYS A CA 1
ATOM 801 C C . LYS A 1 102 ? -10.167 -8.440 -10.724 1.00 98.06 102 LYS A C 1
ATOM 803 O O . LYS A 1 102 ? -10.740 -7.615 -11.426 1.00 98.06 102 LYS A O 1
ATOM 808 N N . ALA A 1 103 ? -9.950 -8.234 -9.425 1.00 98.31 103 ALA A N 1
ATOM 809 C CA . ALA A 1 103 ? -10.527 -7.106 -8.696 1.00 98.31 103 ALA A CA 1
ATOM 810 C C . ALA A 1 103 ? -9.921 -5.761 -9.124 1.00 98.31 103 ALA A C 1
ATOM 812 O O . ALA A 1 103 ? -8.710 -5.671 -9.336 1.00 98.31 103 ALA A O 1
ATOM 813 N N . ARG A 1 104 ? -10.734 -4.698 -9.214 1.00 98.50 104 ARG A N 1
ATOM 814 C CA . ARG A 1 104 ? -10.219 -3.320 -9.346 1.00 98.50 104 ARG A CA 1
ATOM 815 C C . ARG A 1 104 ? -9.579 -2.882 -8.034 1.00 98.50 104 ARG A C 1
ATOM 817 O O . ARG A 1 104 ? -8.400 -2.526 -8.031 1.00 98.50 104 ARG A O 1
ATOM 824 N N . TRP A 1 105 ? -10.319 -3.022 -6.942 1.00 98.88 105 TRP A N 1
ATOM 825 C CA . TRP A 1 105 ? -9.837 -2.930 -5.572 1.00 98.88 105 TRP A CA 1
ATOM 826 C C . TRP A 1 105 ? -10.510 -3.996 -4.704 1.00 98.88 105 TRP A C 1
ATOM 828 O O . TRP A 1 105 ? -11.472 -4.635 -5.131 1.00 98.88 105 TRP A O 1
ATOM 838 N N . ILE A 1 106 ? -9.970 -4.205 -3.512 1.00 98.81 106 ILE A N 1
ATOM 839 C CA . ILE A 1 106 ? -10.541 -5.028 -2.451 1.00 98.81 106 ILE A CA 1
ATOM 840 C C . ILE A 1 106 ? -10.577 -4.183 -1.181 1.00 98.81 106 ILE A C 1
ATOM 842 O O . ILE A 1 106 ? -9.592 -3.509 -0.885 1.00 98.81 106 ILE A O 1
ATOM 846 N N . ASN A 1 107 ? -11.688 -4.260 -0.456 1.00 98.69 107 ASN A N 1
ATOM 847 C CA . ASN A 1 107 ? -11.808 -3.856 0.940 1.00 98.69 107 ASN A CA 1
ATOM 848 C C . ASN A 1 107 ? -11.866 -5.137 1.802 1.00 98.69 107 ASN A C 1
ATOM 850 O O . ASN A 1 107 ? -12.681 -6.019 1.520 1.00 98.69 107 ASN A O 1
ATOM 854 N N . ASP A 1 108 ? -10.982 -5.258 2.795 1.00 98.69 108 ASP A N 1
ATOM 855 C CA . ASP A 1 108 ? -10.955 -6.338 3.794 1.00 98.69 108 ASP A CA 1
ATOM 856 C C . ASP A 1 108 ? -10.712 -5.752 5.201 1.00 98.69 108 ASP A C 1
ATOM 858 O O . ASP A 1 108 ? -9.578 -5.633 5.690 1.00 98.69 108 ASP A O 1
ATOM 862 N N . GLY A 1 109 ? -11.808 -5.354 5.853 1.00 97.88 109 GLY A N 1
ATOM 863 C CA . GLY A 1 109 ? -11.794 -4.682 7.150 1.00 97.88 109 GLY A CA 1
ATOM 864 C C . GLY A 1 109 ? -11.375 -3.222 7.008 1.00 97.88 109 GLY A C 1
ATOM 865 O O . GLY A 1 109 ? -12.038 -2.447 6.333 1.00 97.88 109 GLY A O 1
ATOM 866 N N . ASN A 1 110 ? -10.267 -2.840 7.637 1.00 98.25 110 ASN A N 1
ATOM 867 C CA . 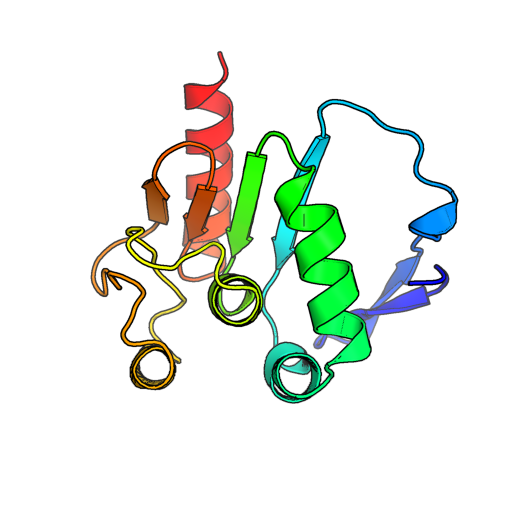ASN A 1 110 ? -9.721 -1.488 7.533 1.00 98.25 110 ASN A CA 1
ATOM 868 C C . ASN A 1 110 ? -8.651 -1.337 6.433 1.00 98.25 110 ASN A C 1
ATOM 870 O O . ASN A 1 110 ? -7.990 -0.299 6.347 1.00 98.25 110 ASN A O 1
ATOM 874 N N . ILE A 1 111 ? -8.450 -2.368 5.603 1.00 98.88 111 ILE A N 1
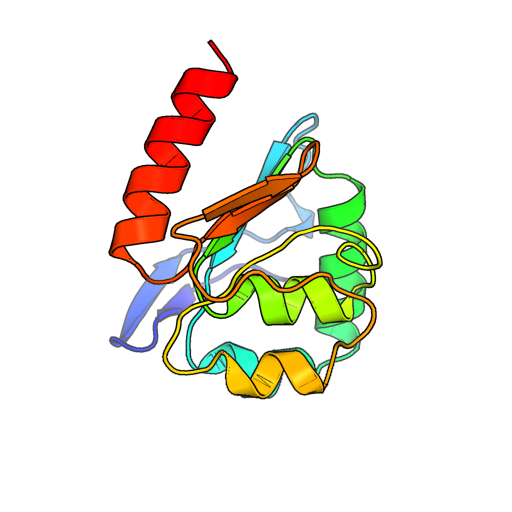ATOM 875 C CA . ILE A 1 111 ? -7.427 -2.379 4.555 1.00 98.88 111 ILE A CA 1
ATOM 876 C C . ILE A 1 111 ? -8.076 -2.370 3.174 1.00 98.88 111 ILE A C 1
ATOM 878 O O . ILE A 1 111 ? -8.793 -3.293 2.789 1.00 98.88 111 ILE A O 1
ATOM 882 N N . TYR A 1 112 ? -7.725 -1.354 2.395 1.00 98.88 112 TYR A N 1
ATOM 883 C CA . TYR A 1 112 ? -8.117 -1.184 1.008 1.00 98.88 112 TYR A CA 1
ATOM 884 C C . TYR A 1 112 ? -6.893 -1.378 0.117 1.00 98.88 112 TYR A C 1
ATOM 886 O O . TYR A 1 112 ? -5.849 -0.744 0.285 1.00 98.88 112 TYR A O 1
ATOM 894 N N . THR A 1 113 ? -6.997 -2.261 -0.868 1.00 98.94 113 THR A N 1
ATOM 895 C CA . THR A 1 113 ? -5.925 -2.487 -1.843 1.00 98.94 113 THR A CA 1
ATOM 896 C C . THR A 1 113 ? -6.464 -2.302 -3.248 1.00 98.94 113 THR A C 1
ATOM 898 O O . THR A 1 113 ? -7.449 -2.930 -3.625 1.00 98.94 113 THR A O 1
ATOM 901 N N . SER A 1 114 ? -5.835 -1.442 -4.046 1.00 98.88 114 SER A N 1
ATOM 902 C CA . SER A 1 114 ? -6.223 -1.200 -5.438 1.00 98.88 114 SER A CA 1
ATOM 903 C C . SER A 1 114 ? -5.180 -1.691 -6.429 1.00 98.88 114 SER A C 1
ATOM 905 O O . SER A 1 114 ? -4.000 -1.872 -6.130 1.00 98.88 114 SER A O 1
ATOM 907 N N . SER A 1 115 ? -5.648 -1.914 -7.655 1.00 98.62 115 SER A N 1
ATOM 908 C CA . SER A 1 115 ? -4.824 -2.352 -8.774 1.00 98.62 115 SER A CA 1
ATOM 909 C C . SER A 1 115 ? -3.990 -1.202 -9.357 1.00 98.62 115 SER A C 1
ATOM 911 O O . SER A 1 115 ? -3.071 -0.717 -8.716 1.00 98.62 115 SER A O 1
ATOM 913 N N . GLY A 1 116 ? -4.221 -0.794 -10.608 1.00 95.94 116 GLY A N 1
ATOM 914 C CA . GLY A 1 116 ? -3.483 0.313 -11.229 1.00 95.94 116 GLY A CA 1
ATOM 915 C C . GLY A 1 116 ? -3.982 1.694 -10.792 1.00 95.94 116 GLY A C 1
ATOM 916 O O . GLY A 1 116 ? -4.928 1.803 -10.020 1.00 95.94 116 GLY A O 1
ATOM 917 N N . VAL A 1 117 ? -3.383 2.747 -11.355 1.00 97.12 117 VAL A N 1
ATOM 918 C CA . VAL A 1 117 ? -3.654 4.159 -11.012 1.00 97.12 117 VAL A CA 1
ATOM 919 C C . VAL A 1 117 ? -5.145 4.507 -11.075 1.00 97.12 117 VAL A C 1
ATOM 921 O O . VAL A 1 117 ? -5.688 4.989 -10.088 1.00 97.12 117 VAL A O 1
ATOM 924 N N . SER A 1 118 ? -5.834 4.192 -12.178 1.00 98.25 118 SER A N 1
ATOM 925 C CA . SER A 1 118 ? -7.271 4.480 -12.313 1.00 98.25 118 SER A CA 1
ATOM 926 C C . SER A 1 118 ? -8.119 3.746 -11.272 1.00 98.25 118 SER A C 1
ATOM 928 O O . SER A 1 118 ? -9.044 4.320 -10.720 1.00 98.25 118 SER A O 1
ATOM 930 N N . ALA A 1 119 ? -7.773 2.495 -10.947 1.00 98.50 119 ALA A N 1
ATOM 931 C CA . ALA A 1 119 ? -8.471 1.755 -9.898 1.00 98.50 119 ALA A CA 1
ATOM 932 C C . ALA A 1 119 ? -8.209 2.337 -8.499 1.00 98.50 119 ALA A C 1
ATOM 934 O O . ALA A 1 119 ? -9.056 2.192 -7.629 1.00 98.50 119 ALA A O 1
ATOM 935 N N . GLY A 1 120 ? -7.059 2.984 -8.278 1.00 98.56 120 GLY A N 1
ATOM 936 C CA . GLY A 1 120 ? -6.762 3.702 -7.037 1.00 98.56 120 GLY A CA 1
ATOM 937 C C . GLY A 1 120 ? -7.600 4.968 -6.860 1.00 98.56 120 GLY A C 1
ATOM 938 O O . GLY A 1 120 ? -8.013 5.265 -5.741 1.00 98.56 120 GLY A O 1
ATOM 939 N N . ILE A 1 121 ? -7.909 5.671 -7.955 1.00 98.69 121 ILE A N 1
ATOM 940 C CA . ILE A 1 121 ? -8.826 6.822 -7.936 1.00 98.69 121 ILE A CA 1
ATOM 941 C C . ILE A 1 121 ? -10.236 6.344 -7.569 1.00 98.69 121 ILE A C 1
ATOM 943 O O . ILE A 1 121 ? -10.801 6.831 -6.593 1.00 98.69 121 ILE A O 1
ATOM 947 N N . ASP A 1 122 ? -10.754 5.329 -8.267 1.00 98.69 122 ASP A N 1
ATOM 948 C CA . ASP A 1 122 ? -12.079 4.766 -7.973 1.00 98.69 122 ASP A CA 1
ATOM 949 C C . ASP A 1 122 ? -12.167 4.206 -6.548 1.00 98.69 122 ASP A C 1
ATOM 951 O O . ASP A 1 122 ? -13.149 4.442 -5.854 1.00 98.69 122 ASP A O 1
ATOM 955 N N . MET A 1 123 ? -11.128 3.490 -6.095 1.00 98.75 123 MET A N 1
ATOM 956 C CA . MET A 1 123 ? -11.052 2.972 -4.727 1.00 98.75 123 MET A CA 1
ATOM 957 C C . MET A 1 123 ? -11.135 4.106 -3.711 1.00 98.75 123 MET A C 1
ATOM 959 O O . MET A 1 123 ? -11.808 3.949 -2.706 1.00 98.75 123 MET A O 1
ATOM 963 N N . THR A 1 124 ? -10.464 5.233 -3.956 1.00 98.69 124 THR A N 1
ATOM 964 C CA . THR A 1 124 ? -10.512 6.383 -3.044 1.00 98.69 124 THR A CA 1
ATOM 965 C C . THR A 1 124 ? -11.920 6.972 -2.968 1.00 98.69 124 THR A C 1
ATOM 967 O O . THR A 1 124 ? -12.380 7.288 -1.877 1.00 98.69 124 THR A O 1
ATOM 970 N N . LEU A 1 125 ? -12.629 7.074 -4.097 1.00 98.56 125 LEU A N 1
ATOM 971 C CA . LEU A 1 125 ? -14.028 7.516 -4.104 1.00 98.56 125 LEU A CA 1
ATOM 972 C C . LEU A 1 125 ? -14.938 6.531 -3.356 1.00 98.56 125 LEU A C 1
ATOM 974 O O . LEU A 1 125 ? -15.764 6.958 -2.555 1.00 98.56 125 LEU A O 1
ATOM 978 N N . GLY A 1 126 ? -14.750 5.225 -3.571 1.00 98.56 126 GLY A N 1
ATOM 979 C CA . GLY A 1 126 ? -15.460 4.180 -2.829 1.00 98.56 126 GLY A CA 1
ATOM 980 C C . GLY A 1 126 ? -15.170 4.230 -1.328 1.00 98.56 126 GLY A C 1
ATOM 981 O O . GLY A 1 126 ? -16.096 4.220 -0.535 1.00 98.56 126 GLY A O 1
ATOM 982 N N . PHE A 1 127 ? -13.903 4.388 -0.941 1.00 98.56 127 PHE A N 1
ATOM 983 C CA . PHE A 1 127 ? -13.486 4.541 0.454 1.00 98.56 127 PHE A CA 1
ATOM 984 C C . PHE A 1 127 ? -14.146 5.748 1.124 1.00 98.56 127 PHE A C 1
ATOM 986 O O . PHE A 1 127 ? -14.646 5.622 2.232 1.00 98.56 127 PHE A O 1
ATOM 993 N N . ILE A 1 128 ? -14.186 6.905 0.452 1.00 98.31 128 ILE A N 1
ATOM 994 C CA . ILE A 1 128 ? -14.892 8.083 0.976 1.00 98.31 128 ILE A CA 1
ATOM 995 C C . ILE A 1 128 ? -16.377 7.764 1.173 1.00 98.31 128 ILE A C 1
ATOM 997 O O . ILE A 1 128 ? -16.929 8.122 2.204 1.00 98.31 128 ILE A O 1
ATOM 1001 N N . SER A 1 129 ? -17.010 7.075 0.219 1.00 98.06 129 SER A N 1
ATOM 1002 C CA . SER A 1 129 ? -18.413 6.665 0.341 1.00 98.06 129 SER A CA 1
ATOM 1003 C C . SER A 1 129 ? -18.662 5.687 1.492 1.00 98.06 129 SER A C 1
ATOM 1005 O O . SER A 1 129 ? -19.727 5.756 2.087 1.00 98.06 129 SER A O 1
ATOM 1007 N N . ASP A 1 130 ? -17.720 4.791 1.791 1.00 97.56 130 ASP A N 1
ATOM 1008 C CA . ASP A 1 130 ? -17.833 3.813 2.883 1.00 97.56 130 ASP A CA 1
ATOM 1009 C C . ASP A 1 130 ? -17.674 4.464 4.276 1.00 97.56 130 ASP A C 1
ATOM 1011 O O . ASP A 1 130 ? -18.026 3.851 5.283 1.00 97.56 130 ASP A O 1
ATOM 1015 N N . LEU A 1 131 ? -17.123 5.685 4.348 1.00 93.56 131 LEU A N 1
ATOM 1016 C CA . LEU A 1 131 ? -16.910 6.439 5.592 1.00 93.56 131 LEU A CA 1
ATOM 1017 C C . LEU A 1 131 ? -18.017 7.451 5.927 1.00 93.56 131 LEU A C 1
ATOM 1019 O O . LEU A 1 131 ? -17.977 8.037 7.012 1.00 93.56 131 LEU A O 1
ATOM 1023 N N . LEU A 1 132 ? -18.937 7.707 4.996 1.00 83.56 132 LEU A N 1
ATOM 1024 C CA . LEU A 1 132 ? -20.075 8.617 5.176 1.00 83.56 132 LEU A CA 1
ATOM 1025 C C . LEU A 1 132 ? -21.268 7.886 5.798 1.00 83.56 132 LEU A C 1
ATOM 1027 O O . LEU A 1 132 ? -21.941 8.522 6.641 1.00 83.56 132 LEU A O 1
#

Foldseek 3Di:
DAWAWDAAPVRDTDGGHGPVPDPDAQAEAEFEDHPCLVVQLVVVVNLVVVLVVCVRHQAYEYAACSVVSVLSSVPQFCHEWEHALVCRVVCVVRVRHNYDNVDQWDDTPRYIYGYHPVSSVVSVVVVVVVVD

Sequence (132 aa):
MDGGIIKSSQNVPILTKSLLKFEGKNYTLIIPGGIGVRELVKNEIFLNHLKLISTNAEYILTICTGSILLSKTGLLNNKRATTNKRVFTWTREFPDVIWVNKARWINDGNIYTSSGVSAGIDMTLGFISDLL

Radius of gyration: 14.31 Å; chains: 1; bounding box: 35×35×31 Å

Secondary structure (DSSP, 8-state):
---EEEE-TT--EEEE--GGG---SS-EEEE--STTHHHHTT-HHHHHHHHHHHHT-SEEEEETTHHHHHHTTTTTTTSEE---GGGGGGGGG-TTSEE-TT-SEEEETTEEEE-SHHHHHHHHHHHHHHT-

pLDDT: mean 96.79, std 3.27, range [78.06, 98.94]